Protein AF-A0AAV5XJA7-F1 (afdb_monomer)

Nearest PDB structures (foldseek):
  3ip4-assembly1_C  TM=7.371E-01  e=4.520E-01  Staphylococcus aureus subsp. aureus Mu50
  4wj3-assembly2_I  TM=8.209E-01  e=6.733E-01  Pseudomonas aeruginosa PAO1
  2g5i-assembly1_C  TM=7.323E-01  e=7.690E-01  Staphylococcus aureus
  3a1k-assembly1_A  TM=6.594E-01  e=5.517E-01  Rhodococcus sp. N-771
  3a1i-assembly1_A-2  TM=6.569E-01  e=5.895E-01  Rhodococcus sp. N-771

Secondary structure (DSSP, 8-state):
-PPPPHHHHHHHHHHTT----HHHHHHHHHHHHHHHHHHHHHHTS--TT-PPP------

Structure (mmCIF, N/CA/C/O backbone):
data_AF-A0AAV5XJA7-F1
#
_entry.id   AF-A0AAV5XJA7-F1
#
loop_
_atom_site.group_PDB
_atom_site.id
_atom_site.type_symbol
_atom_site.label_atom_id
_atom_site.label_alt_id
_atom_site.label_comp_id
_atom_site.label_asym_id
_atom_site.label_entity_id
_atom_site.label_seq_id
_atom_site.pdbx_PDB_ins_code
_atom_site.Cartn_x
_atom_site.Cartn_y
_atom_site.Cartn_z
_atom_site.occupancy
_atom_site.B_iso_or_equiv
_atom_site.auth_seq_id
_atom_site.auth_comp_id
_atom_site.auth_asym_id
_atom_site.auth_atom_id
_atom_site.pdbx_PDB_model_num
ATOM 1 N N . MET A 1 1 ? -6.721 -3.193 -13.110 1.00 56.28 1 MET A N 1
ATOM 2 C CA . MET A 1 1 ? -6.819 -3.857 -11.795 1.00 56.28 1 MET A CA 1
ATOM 3 C C . MET A 1 1 ? -7.959 -3.211 -11.016 1.00 56.28 1 MET A C 1
ATOM 5 O O . MET A 1 1 ? -8.219 -2.035 -11.243 1.00 56.28 1 MET A O 1
ATOM 9 N N . GLU A 1 2 ? -8.672 -3.958 -10.174 1.00 66.75 2 GLU A N 1
ATOM 10 C CA . GLU A 1 2 ? -9.760 -3.410 -9.347 1.00 66.75 2 GLU A CA 1
ATOM 11 C C . GLU A 1 2 ? -9.232 -2.350 -8.365 1.00 66.75 2 GLU A C 1
ATOM 13 O O . GLU A 1 2 ? -8.103 -2.452 -7.874 1.00 66.75 2 GLU A O 1
ATOM 18 N N . HIS A 1 3 ? -10.034 -1.320 -8.081 1.00 76.62 3 HIS A N 1
ATOM 19 C CA . HIS A 1 3 ? -9.689 -0.327 -7.066 1.00 76.62 3 HIS A CA 1
ATOM 20 C C . HIS A 1 3 ? -9.603 -0.999 -5.693 1.00 76.62 3 HIS A C 1
ATOM 22 O O . HIS A 1 3 ? -10.516 -1.715 -5.289 1.00 76.62 3 HIS A O 1
ATOM 28 N N . LEU A 1 4 ? -8.518 -0.738 -4.954 1.00 87.88 4 LEU A N 1
ATOM 29 C CA . LEU A 1 4 ? -8.413 -1.195 -3.571 1.00 87.88 4 LEU A CA 1
ATOM 30 C C . LEU A 1 4 ? -9.544 -0.562 -2.755 1.00 87.88 4 LEU A C 1
ATOM 32 O O . LEU A 1 4 ? -9.653 0.666 -2.717 1.00 87.88 4 LEU A O 1
ATOM 36 N N . THR A 1 5 ? -10.360 -1.398 -2.118 1.00 93.25 5 THR A N 1
ATOM 37 C CA . THR A 1 5 ? -11.445 -0.969 -1.234 1.00 93.25 5 THR A CA 1
ATOM 38 C C . THR A 1 5 ? -10.947 -0.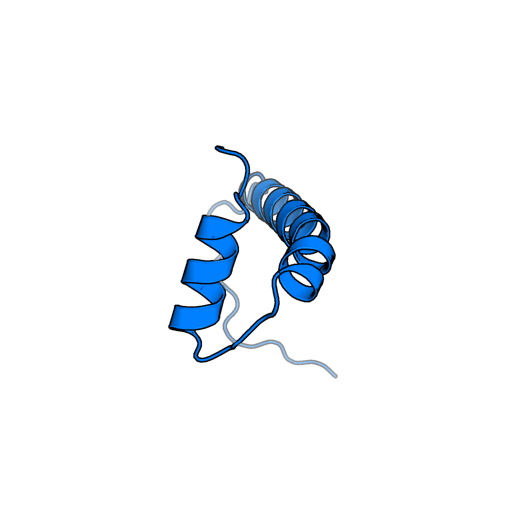811 0.200 1.00 93.25 5 THR A C 1
ATOM 40 O O . THR A 1 5 ? -9.927 -1.383 0.595 1.00 93.25 5 THR A O 1
ATOM 43 N N . ILE A 1 6 ? -11.693 -0.052 1.005 1.00 94.44 6 ILE A N 1
ATOM 44 C CA . ILE A 1 6 ? -11.386 0.127 2.428 1.00 94.44 6 ILE A CA 1
ATOM 45 C C . ILE A 1 6 ? -11.444 -1.203 3.200 1.00 94.44 6 ILE A C 1
ATOM 47 O O . ILE A 1 6 ? -10.611 -1.449 4.067 1.00 94.44 6 ILE A O 1
ATOM 51 N N . ASP A 1 7 ? -12.354 -2.108 2.827 1.00 94.69 7 ASP A N 1
ATOM 52 C CA . ASP A 1 7 ? -12.492 -3.427 3.455 1.00 94.69 7 ASP A CA 1
ATOM 53 C C . ASP A 1 7 ? -11.322 -4.356 3.122 1.00 94.69 7 ASP A C 1
ATOM 55 O O . ASP A 1 7 ? -10.838 -5.089 3.990 1.00 94.69 7 ASP A O 1
ATOM 59 N N . ALA A 1 8 ? -10.817 -4.292 1.886 1.00 94.12 8 ALA A N 1
ATOM 60 C CA . ALA A 1 8 ? -9.609 -5.011 1.498 1.00 94.12 8 ALA A CA 1
ATOM 61 C C . ALA A 1 8 ? -8.396 -4.497 2.287 1.00 94.12 8 ALA A C 1
ATOM 63 O O . ALA A 1 8 ? -7.617 -5.292 2.814 1.00 94.12 8 ALA A O 1
ATOM 64 N N . LEU A 1 9 ? -8.275 -3.174 2.445 1.00 94.81 9 LEU A N 1
ATOM 65 C CA . LEU A 1 9 ? -7.213 -2.569 3.245 1.00 94.81 9 LEU A CA 1
ATOM 66 C C . LEU A 1 9 ? -7.315 -2.953 4.730 1.00 94.81 9 LEU A C 1
ATOM 68 O O . LEU A 1 9 ? -6.307 -3.312 5.336 1.00 94.81 9 LEU A O 1
ATOM 72 N N . ARG A 1 10 ? -8.529 -2.968 5.297 1.00 96.69 10 ARG A N 1
ATOM 73 C CA . ARG A 1 10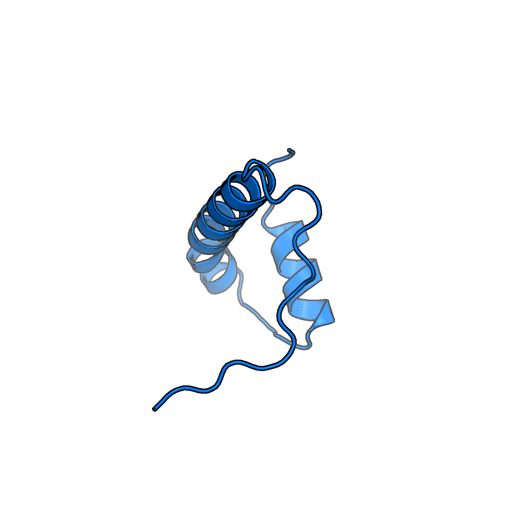 ? -8.778 -3.422 6.675 1.00 96.69 10 ARG A CA 1
ATOM 74 C C . ARG A 1 10 ? -8.386 -4.886 6.864 1.00 96.69 10 ARG A C 1
ATOM 76 O O . ARG A 1 10 ? -7.752 -5.235 7.857 1.00 96.69 10 ARG A O 1
ATOM 83 N N . THR A 1 11 ? -8.737 -5.740 5.904 1.00 95.75 11 THR A N 1
ATOM 84 C CA . THR A 1 11 ? -8.373 -7.165 5.912 1.00 95.75 11 THR A CA 1
ATOM 85 C C . THR A 1 11 ? -6.857 -7.348 5.910 1.00 95.75 11 THR A C 1
ATOM 87 O O . THR A 1 11 ? -6.325 -8.107 6.719 1.00 95.75 11 THR A O 1
ATOM 90 N N . MET A 1 12 ? -6.150 -6.607 5.053 1.00 94.62 12 MET A N 1
ATOM 91 C CA . MET A 1 12 ? -4.688 -6.632 4.987 1.00 94.62 12 MET A CA 1
ATOM 92 C C . MET A 1 12 ? -4.031 -6.144 6.284 1.00 94.62 12 MET A C 1
ATOM 94 O O . MET A 1 12 ? -3.093 -6.779 6.758 1.00 94.62 12 MET A O 1
ATOM 98 N N . ALA A 1 13 ? -4.520 -5.046 6.868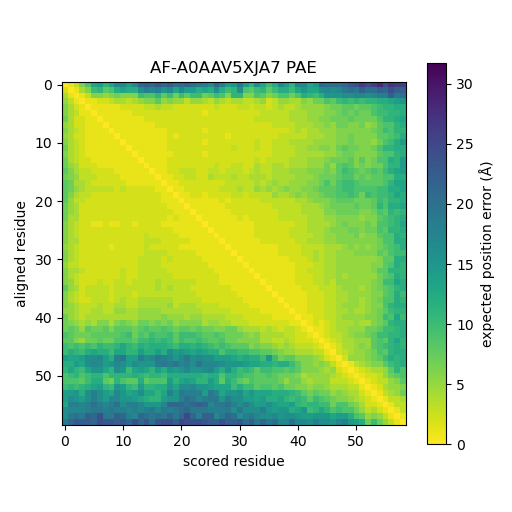 1.00 95.44 13 ALA A N 1
ATOM 99 C CA . ALA A 1 13 ? -3.988 -4.513 8.122 1.00 95.44 13 ALA A CA 1
ATOM 100 C C . ALA A 1 13 ? -4.113 -5.540 9.260 1.00 95.44 13 ALA A C 1
ATOM 102 O O . ALA A 1 13 ? -3.127 -5.850 9.928 1.00 95.44 13 ALA A O 1
ATOM 103 N N . ARG A 1 14 ? -5.2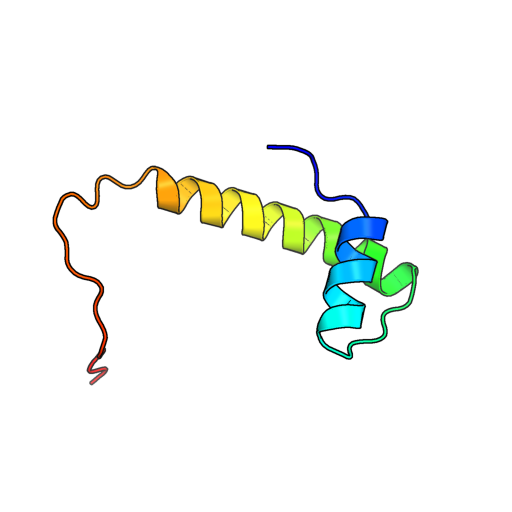91 -6.165 9.396 1.00 96.31 14 ARG A N 1
ATOM 104 C CA . ARG A 1 14 ? -5.537 -7.214 10.398 1.00 96.31 14 ARG A CA 1
ATOM 105 C C . ARG A 1 14 ? -4.652 -8.442 10.211 1.00 96.31 14 ARG A C 1
ATOM 107 O O . ARG A 1 14 ? -4.172 -8.984 11.199 1.00 96.31 14 ARG A O 1
ATOM 114 N N . ALA A 1 15 ? -4.407 -8.867 8.970 1.00 97.12 15 ALA A N 1
ATOM 115 C CA . ALA A 1 15 ? -3.515 -9.993 8.685 1.00 97.12 15 ALA A CA 1
ATOM 116 C C . ALA A 1 15 ? -2.075 -9.749 9.174 1.00 97.12 15 ALA A C 1
ATOM 118 O O . ALA A 1 15 ? -1.377 -10.699 9.510 1.00 97.12 15 ALA A O 1
ATOM 119 N N . GLN A 1 16 ? -1.665 -8.481 9.266 1.00 95.88 16 GLN A N 1
ATOM 120 C CA . GLN A 1 16 ? -0.362 -8.062 9.786 1.00 95.88 16 GLN A CA 1
ATOM 121 C C . GLN A 1 16 ? -0.391 -7.706 11.281 1.00 95.88 16 GLN A C 1
ATOM 123 O O . GLN A 1 16 ? 0.595 -7.192 11.804 1.00 95.88 16 GLN A O 1
ATOM 128 N N . GLY A 1 17 ? -1.509 -7.950 11.974 1.00 97.06 17 GLY A N 1
ATOM 129 C CA . GLY A 1 17 ? -1.680 -7.596 13.385 1.00 97.06 17 GLY A CA 1
ATOM 130 C C . GLY A 1 17 ? -1.785 -6.090 13.642 1.00 97.06 17 GLY A C 1
ATOM 131 O O . GLY A 1 17 ? -1.549 -5.651 14.764 1.00 97.06 17 GLY A O 1
ATOM 132 N N . ILE A 1 18 ? -2.114 -5.295 12.619 1.00 96.75 18 ILE A N 1
ATOM 133 C CA . ILE A 1 18 ? -2.282 -3.845 12.729 1.00 96.75 18 ILE A CA 1
ATOM 134 C C . ILE A 1 18 ? -3.770 -3.536 12.888 1.00 96.75 18 ILE A C 1
ATOM 136 O O . ILE A 1 18 ? -4.583 -3.836 12.008 1.00 96.75 18 ILE A O 1
ATOM 140 N N . GLU A 1 19 ? -4.121 -2.896 13.998 1.00 94.81 19 GLU A N 1
ATOM 141 C CA . GLU A 1 19 ? -5.446 -2.318 14.193 1.00 94.81 19 GLU A CA 1
ATOM 142 C C . GLU A 1 19 ? -5.443 -0.865 13.719 1.00 94.81 19 GLU A C 1
ATOM 144 O O . GLU A 1 19 ? -4.661 -0.047 14.195 1.00 94.81 19 GLU A O 1
ATOM 149 N N . LEU A 1 20 ? -6.309 -0.559 12.754 1.00 94.31 20 LEU A N 1
ATOM 150 C CA . LEU A 1 20 ? -6.511 0.785 12.222 1.00 94.31 20 LEU A CA 1
ATOM 151 C C . LEU A 1 20 ? -7.964 1.185 12.443 1.00 94.31 20 LEU A C 1
ATOM 153 O O . LEU A 1 20 ? -8.870 0.374 12.216 1.00 94.31 20 LEU A O 1
ATOM 157 N N . SER A 1 21 ? -8.180 2.433 12.856 1.00 96.81 21 SER A N 1
ATOM 158 C CA . SER A 1 21 ? -9.519 3.015 12.873 1.00 96.81 21 SER A CA 1
ATOM 159 C C . SER A 1 21 ? -10.021 3.262 11.446 1.00 96.81 21 SER A C 1
ATOM 161 O O . SER A 1 21 ? -9.255 3.239 10.478 1.00 96.81 21 SER A O 1
ATOM 163 N N . ASP A 1 22 ? -11.318 3.524 11.293 1.00 96.19 22 ASP A N 1
ATOM 164 C CA . ASP A 1 22 ? -11.876 3.889 9.985 1.00 96.19 22 ASP A CA 1
ATOM 165 C C . ASP A 1 22 ? -11.308 5.218 9.462 1.00 96.19 22 ASP A C 1
ATOM 167 O O . ASP A 1 22 ? -11.143 5.379 8.252 1.00 96.19 22 ASP A O 1
ATOM 171 N N . GLU A 1 23 ? -10.950 6.138 10.362 1.00 97.19 23 GLU A N 1
ATOM 172 C CA . GLU A 1 23 ? -10.282 7.396 10.021 1.00 97.19 23 GLU A CA 1
ATOM 173 C C . GLU A 1 23 ? -8.864 7.143 9.491 1.00 97.19 23 GLU A C 1
ATOM 175 O O . GLU A 1 23 ? -8.508 7.641 8.420 1.00 97.19 23 GLU A O 1
ATOM 180 N N . ASP A 1 24 ? -8.094 6.283 10.165 1.00 97.19 24 ASP A N 1
ATOM 181 C CA . ASP A 1 24 ? -6.756 5.893 9.709 1.00 97.19 24 ASP A CA 1
ATOM 182 C C . ASP A 1 24 ? -6.822 5.201 8.344 1.00 97.19 24 ASP A C 1
ATOM 184 O O . ASP A 1 24 ? -6.054 5.524 7.436 1.00 97.19 24 ASP A O 1
ATOM 188 N N . LEU A 1 25 ? -7.770 4.273 8.168 1.00 96.88 25 LEU A N 1
ATOM 189 C CA . LEU A 1 25 ? -7.983 3.565 6.906 1.00 96.88 25 LEU A CA 1
ATOM 190 C C . LEU A 1 25 ? -8.329 4.527 5.767 1.00 96.88 25 LEU A C 1
ATOM 192 O O . LEU A 1 25 ? -7.790 4.385 4.668 1.00 96.88 25 LEU A O 1
ATOM 196 N N . ALA A 1 26 ? -9.195 5.511 6.016 1.00 96.12 26 ALA A N 1
ATOM 197 C CA . ALA A 1 26 ? -9.538 6.530 5.031 1.00 96.12 26 ALA A CA 1
ATOM 198 C C . ALA A 1 26 ? -8.324 7.401 4.664 1.00 96.12 26 ALA A C 1
ATOM 200 O O . ALA A 1 26 ? -8.133 7.714 3.487 1.00 96.12 26 ALA A O 1
ATOM 201 N N . ALA A 1 27 ? -7.479 7.738 5.642 1.00 96.00 27 ALA A N 1
ATOM 202 C CA . ALA A 1 27 ? -6.266 8.520 5.426 1.00 96.00 27 ALA A CA 1
ATOM 203 C C . ALA A 1 27 ? -5.199 7.752 4.625 1.00 96.00 27 ALA A C 1
ATOM 205 O O . ALA A 1 27 ? -4.560 8.320 3.735 1.00 96.00 27 ALA A O 1
ATOM 206 N N . VAL A 1 28 ? -5.012 6.454 4.893 1.00 95.12 28 VAL A N 1
ATOM 207 C CA . VAL A 1 28 ? -3.965 5.652 4.235 1.00 95.12 28 VAL A CA 1
ATOM 208 C C . VAL A 1 28 ? -4.385 5.071 2.884 1.00 95.12 28 VAL A C 1
ATOM 210 O O . VAL A 1 28 ? -3.527 4.844 2.028 1.00 95.12 28 VAL A O 1
ATOM 213 N N . LEU A 1 29 ? -5.683 4.866 2.637 1.00 94.88 29 LEU A N 1
ATOM 214 C CA . LEU A 1 29 ? -6.196 4.312 1.382 1.00 94.88 29 LEU A CA 1
ATOM 215 C C . LEU A 1 29 ? -5.659 5.009 0.113 1.00 94.88 29 LEU A C 1
ATOM 217 O O . LEU A 1 29 ? -5.147 4.299 -0.761 1.00 94.88 29 LEU A O 1
ATOM 221 N N . PRO A 1 30 ? -5.710 6.350 -0.026 1.00 94.62 30 PRO A N 1
ATOM 222 C CA . PRO A 1 30 ? -5.190 7.016 -1.220 1.00 94.62 30 PRO A CA 1
ATOM 223 C C . PRO A 1 30 ? -3.677 6.821 -1.390 1.00 94.62 30 PRO A C 1
ATOM 225 O O . PRO A 1 30 ? -3.208 6.652 -2.517 1.00 94.62 30 PRO A O 1
ATOM 228 N N . LEU A 1 31 ? -2.912 6.772 -0.293 1.00 94.56 31 LEU A N 1
ATOM 229 C CA . LEU A 1 31 ? -1.463 6.542 -0.330 1.00 94.56 31 LEU A CA 1
ATOM 230 C C . LEU A 1 31 ? -1.140 5.134 -0.838 1.00 94.56 31 LEU A C 1
ATOM 232 O O . LEU A 1 31 ? -0.310 4.966 -1.734 1.00 94.56 31 LEU A O 1
ATOM 236 N N . VAL A 1 32 ? -1.845 4.122 -0.327 1.00 93.81 32 VAL A N 1
ATOM 237 C CA . VAL A 1 32 ? -1.678 2.732 -0.769 1.00 93.81 32 VAL A CA 1
ATOM 238 C C . VAL A 1 32 ? -2.074 2.581 -2.238 1.00 93.81 32 VAL A C 1
ATOM 240 O O . VAL A 1 32 ? -1.379 1.910 -2.999 1.00 93.81 32 VAL A O 1
ATOM 243 N N . GLN A 1 33 ? -3.150 3.237 -2.677 1.00 93.44 33 GLN A N 1
ATOM 244 C CA . GLN A 1 33 ? -3.555 3.228 -4.084 1.00 93.44 33 GLN A CA 1
ATOM 245 C C . GLN A 1 33 ? -2.495 3.859 -5.001 1.00 93.44 33 GLN A C 1
ATOM 247 O O . GLN A 1 33 ? -2.224 3.320 -6.074 1.00 93.44 33 GLN A O 1
ATOM 252 N N . VAL A 1 34 ? -1.860 4.962 -4.586 1.00 93.25 34 VAL A N 1
ATOM 253 C CA . VAL A 1 34 ? -0.727 5.555 -5.319 1.00 93.25 34 VAL A CA 1
ATOM 254 C C . VAL A 1 34 ? 0.443 4.576 -5.385 1.00 93.25 34 VAL A C 1
ATOM 256 O O . VAL A 1 34 ? 0.935 4.307 -6.479 1.00 93.25 34 VAL A O 1
ATOM 259 N N . GLY A 1 35 ? 0.846 4.000 -4.250 1.00 92.50 35 GLY A N 1
ATOM 260 C CA . GLY A 1 35 ? 1.938 3.027 -4.196 1.00 92.50 35 GLY A CA 1
ATOM 261 C C . GLY A 1 35 ? 1.696 1.824 -5.109 1.00 92.50 35 GLY A C 1
ATOM 262 O O . GLY A 1 35 ? 2.591 1.417 -5.842 1.00 92.50 35 GLY A O 1
ATOM 263 N N . ARG A 1 36 ? 0.462 1.303 -5.153 1.00 91.12 36 ARG A N 1
ATOM 264 C CA . ARG A 1 36 ? 0.086 0.212 -6.066 1.00 91.12 36 ARG A CA 1
ATOM 265 C C . ARG A 1 36 ? 0.238 0.598 -7.533 1.00 91.12 36 ARG A C 1
ATOM 267 O O . ARG A 1 36 ? 0.834 -0.171 -8.277 1.00 91.12 36 ARG A O 1
ATOM 274 N N . ARG A 1 37 ? -0.228 1.785 -7.935 1.00 90.62 37 ARG A N 1
ATOM 275 C CA . ARG A 1 37 ? -0.043 2.277 -9.313 1.00 90.62 37 ARG A CA 1
ATOM 276 C C . ARG A 1 37 ? 1.434 2.435 -9.680 1.00 90.62 37 ARG A C 1
ATOM 278 O O . ARG A 1 37 ? 1.818 2.147 -10.807 1.00 90.62 37 ARG A O 1
ATOM 285 N N . LEU A 1 38 ? 2.268 2.878 -8.738 1.00 90.94 38 LEU A N 1
ATOM 286 C CA . LEU A 1 38 ? 3.715 2.970 -8.953 1.00 90.94 38 LEU A CA 1
ATOM 287 C C . LEU A 1 38 ? 4.359 1.584 -9.072 1.00 90.94 38 LEU A C 1
ATOM 289 O O . LEU A 1 38 ? 5.200 1.377 -9.932 1.00 90.94 38 LEU A O 1
ATOM 293 N N . MET A 1 39 ? 3.948 0.606 -8.265 1.00 90.56 39 MET A N 1
ATOM 294 C CA . MET A 1 39 ? 4.439 -0.769 -8.412 1.00 90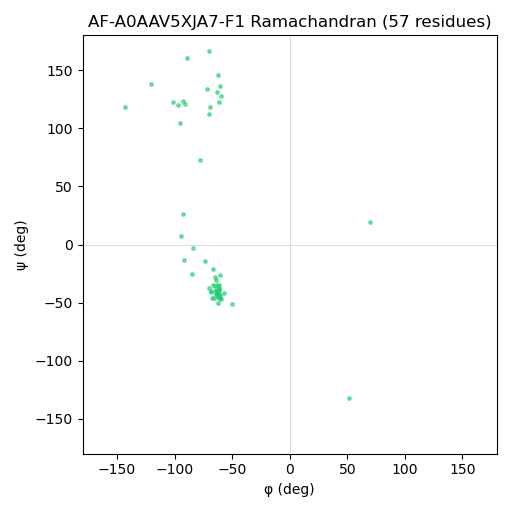.56 39 MET A CA 1
ATOM 295 C C . MET A 1 39 ? 4.005 -1.400 -9.742 1.00 90.56 39 MET A C 1
ATOM 297 O O . MET A 1 39 ? 4.780 -2.132 -10.351 1.00 90.56 39 MET A O 1
ATOM 301 N N . GLU A 1 40 ? 2.805 -1.088 -10.237 1.00 88.75 40 GLU A N 1
ATOM 302 C CA . GLU A 1 40 ? 2.376 -1.515 -11.574 1.00 88.75 40 GLU A CA 1
ATOM 303 C C . GLU A 1 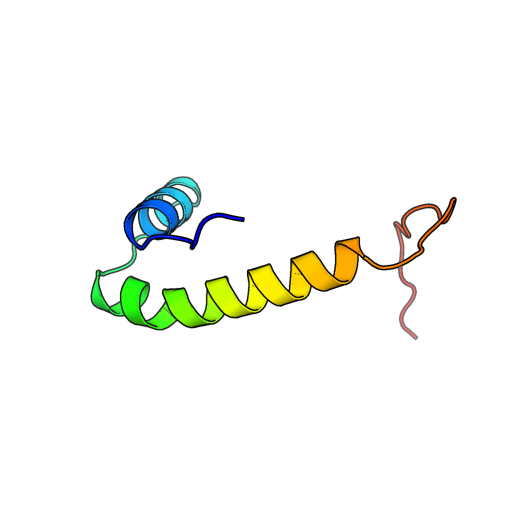40 ? 3.283 -0.943 -12.669 1.00 88.75 40 GLU A C 1
ATOM 305 O O . GLU A 1 40 ? 3.637 -1.669 -13.597 1.00 88.75 40 GLU A O 1
ATOM 310 N N . SER A 1 41 ? 3.728 0.313 -12.561 1.00 88.19 41 SER A N 1
ATOM 311 C CA . SER A 1 41 ? 4.641 0.873 -13.565 1.00 88.19 41 SER A CA 1
ATOM 312 C C . SER A 1 41 ? 5.998 0.161 -13.589 1.00 88.19 41 SER A C 1
ATOM 314 O O . SER A 1 41 ? 6.602 0.058 -14.655 1.00 88.19 41 SER A O 1
ATOM 316 N N . LEU A 1 42 ? 6.441 -0.411 -12.462 1.00 87.12 42 LEU A N 1
ATOM 317 C CA . LEU A 1 42 ? 7.651 -1.237 -12.410 1.00 87.12 42 LEU A CA 1
ATOM 318 C C . LEU A 1 42 ? 7.496 -2.545 -13.193 1.00 87.12 42 LEU A C 1
ATOM 320 O O . LEU A 1 42 ? 8.453 -2.995 -13.815 1.00 87.12 42 LEU A O 1
ATOM 324 N N . SER A 1 43 ? 6.299 -3.140 -13.210 1.00 81.88 43 SER A N 1
ATOM 325 C CA . SER A 1 43 ? 6.043 -4.375 -13.971 1.00 81.88 43 SER A CA 1
ATOM 326 C C . SER A 1 43 ? 6.133 -4.185 -15.488 1.00 81.88 43 SER A C 1
ATOM 328 O O . SER A 1 43 ? 6.360 -5.145 -16.218 1.00 81.88 43 SER A O 1
ATOM 330 N N . ALA A 1 44 ? 5.995 -2.945 -15.963 1.00 84.06 44 ALA A N 1
ATOM 331 C CA . ALA A 1 44 ? 6.147 -2.595 -17.370 1.00 84.06 44 ALA A CA 1
ATOM 332 C C . ALA A 1 44 ? 7.614 -2.368 -17.784 1.00 84.06 44 ALA A C 1
ATOM 334 O O . ALA A 1 44 ? 7.882 -2.097 -18.957 1.00 84.06 44 ALA A O 1
ATOM 335 N N . LEU A 1 45 ? 8.569 -2.444 -16.850 1.00 85.38 45 LEU A N 1
ATOM 336 C CA . LEU A 1 45 ? 9.980 -2.262 -17.169 1.00 85.38 45 LEU A CA 1
ATOM 337 C C . LEU A 1 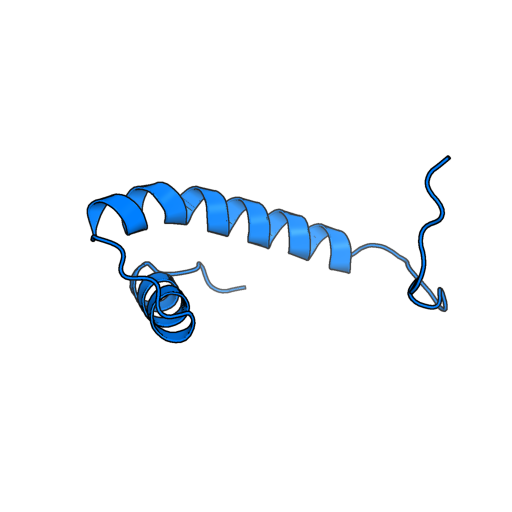45 ? 10.510 -3.473 -17.958 1.00 85.38 45 LEU A C 1
ATOM 339 O O . LEU A 1 45 ? 10.270 -4.615 -17.560 1.00 85.38 45 LEU A O 1
ATOM 343 N N . PRO A 1 46 ? 11.260 -3.259 -19.055 1.00 84.00 46 PRO A N 1
ATOM 344 C CA . PRO A 1 46 ? 11.807 -4.338 -19.870 1.00 84.00 46 PRO A CA 1
ATOM 345 C C . PRO A 1 46 ? 13.048 -4.932 -19.192 1.00 84.00 46 PRO A C 1
ATOM 347 O O . PRO A 1 46 ? 14.178 -4.688 -19.607 1.00 84.00 46 PRO A O 1
ATOM 350 N N . LEU A 1 47 ? 12.833 -5.688 -18.115 1.00 83.19 47 LEU A N 1
ATOM 351 C CA . LEU A 1 47 ? 13.910 -6.287 -17.325 1.00 83.19 47 LEU A CA 1
ATOM 352 C C . LEU A 1 47 ? 14.576 -7.484 -18.026 1.00 83.19 47 LEU A C 1
ATOM 354 O O . LEU A 1 47 ? 15.671 -7.859 -17.634 1.00 83.19 47 LEU A O 1
ATOM 358 N N . GLY A 1 48 ? 13.976 -8.047 -19.083 1.00 81.38 48 GLY A N 1
ATOM 359 C CA . GLY A 1 48 ? 14.565 -9.157 -19.847 1.00 81.38 48 GLY A CA 1
ATOM 360 C C . GLY A 1 48 ? 14.997 -10.318 -18.942 1.00 81.38 48 GLY A C 1
ATOM 361 O O . GLY A 1 48 ? 14.251 -10.700 -18.044 1.00 81.38 48 GLY A O 1
ATOM 362 N N . ASP A 1 49 ? 16.218 -10.817 -19.146 1.00 83.44 49 ASP A N 1
ATOM 363 C CA . ASP A 1 49 ? 16.835 -11.885 -18.342 1.00 83.44 49 ASP A CA 1
ATOM 364 C C . ASP A 1 49 ? 17.692 -11.339 -17.178 1.00 83.44 49 ASP A C 1
ATOM 366 O O . ASP A 1 49 ? 18.667 -11.962 -16.755 1.00 83.44 49 ASP A O 1
ATOM 370 N N . VAL A 1 50 ? 17.394 -10.133 -16.679 1.00 85.00 50 VAL A N 1
ATOM 371 C CA . VAL A 1 50 ? 18.133 -9.559 -15.546 1.00 85.00 50 VAL A CA 1
ATOM 372 C C . VAL A 1 50 ? 17.801 -10.333 -14.271 1.00 85.00 50 VAL A C 1
ATOM 374 O O . VAL A 1 50 ? 16.694 -10.248 -13.738 1.00 85.00 50 VAL A O 1
ATOM 377 N N . GLU A 1 51 ? 18.797 -11.050 -13.755 1.00 82.88 51 GLU A N 1
ATOM 378 C CA . GLU A 1 51 ? 18.728 -11.719 -12.457 1.00 82.88 51 GLU A CA 1
ATOM 379 C C . GLU A 1 51 ? 18.493 -10.709 -11.314 1.00 82.88 51 GLU A C 1
ATOM 381 O O . GLU A 1 51 ? 19.149 -9.657 -11.269 1.00 82.88 51 GLU A O 1
ATOM 386 N N . PRO A 1 52 ? 17.597 -11.006 -10.352 1.00 85.12 52 PRO A N 1
ATOM 387 C CA . PRO A 1 52 ? 17.376 -10.148 -9.196 1.00 85.12 52 PRO A CA 1
ATOM 388 C C . PRO A 1 52 ? 18.649 -9.970 -8.362 1.00 85.12 52 PRO A C 1
ATOM 390 O O . PRO A 1 52 ? 19.277 -10.932 -7.917 1.00 85.12 52 PRO A O 1
ATOM 393 N N . CYS A 1 53 ? 19.010 -8.719 -8.083 1.00 84.94 53 CYS A N 1
ATOM 394 C CA . CYS A 1 53 ? 20.133 -8.421 -7.204 1.00 84.94 53 CYS A CA 1
ATOM 395 C C . CYS A 1 53 ? 19.795 -8.798 -5.751 1.00 84.94 53 CYS A C 1
ATOM 397 O O . CYS A 1 53 ? 18.884 -8.226 -5.151 1.00 84.94 53 CYS A O 1
ATOM 399 N N . SER A 1 54 ? 20.549 -9.732 -5.169 1.00 85.56 54 SER A N 1
ATOM 400 C CA . SER A 1 54 ? 20.385 -10.168 -3.775 1.00 85.56 54 SER A CA 1
ATOM 401 C C . SER A 1 54 ? 21.260 -9.397 -2.777 1.00 85.56 54 SER A C 1
ATOM 403 O O . SER A 1 54 ? 21.032 -9.489 -1.571 1.00 85.56 54 SER A O 1
ATOM 405 N N . GLN A 1 55 ? 22.254 -8.632 -3.249 1.00 86.81 55 GLN A N 1
ATOM 406 C CA . GLN A 1 55 ? 23.186 -7.875 -2.407 1.00 86.81 55 GLN A CA 1
ATOM 407 C C . GLN A 1 55 ? 23.546 -6.526 -3.034 1.00 86.81 55 GLN A C 1
ATOM 409 O O . GLN A 1 55 ? 24.185 -6.463 -4.081 1.00 86.81 55 GLN A O 1
ATOM 414 N N . PHE A 1 56 ? 23.218 -5.437 -2.340 1.00 75.94 56 PHE A N 1
ATOM 415 C CA . PHE A 1 56 ? 23.655 -4.091 -2.702 1.00 75.94 56 PHE A CA 1
ATOM 416 C C . PHE A 1 56 ? 24.823 -3.681 -1.805 1.00 75.94 56 PHE A C 1
ATOM 418 O O . PHE A 1 56 ? 24.695 -3.669 -0.582 1.00 75.94 56 PHE A O 1
ATOM 425 N N . ARG A 1 57 ? 25.973 -3.343 -2.397 1.00 77.38 57 ARG A N 1
ATOM 426 C CA . ARG A 1 57 ? 27.106 -2.772 -1.658 1.00 77.38 57 ARG A CA 1
ATOM 427 C C . ARG A 1 57 ? 27.026 -1.249 -1.774 1.00 77.38 57 ARG A C 1
ATOM 429 O O . ARG A 1 57 ? 27.295 -0.704 -2.839 1.00 77.38 57 ARG A O 1
ATOM 436 N N . ILE A 1 58 ? 26.596 -0.593 -0.699 1.00 81.19 58 ILE A N 1
ATOM 437 C CA . ILE A 1 58 ? 26.550 0.871 -0.591 1.00 81.19 58 ILE A CA 1
ATOM 438 C C . ILE A 1 58 ? 27.870 1.307 0.060 1.00 81.19 58 ILE A C 1
ATOM 440 O O . ILE A 1 58 ? 28.219 0.771 1.113 1.00 8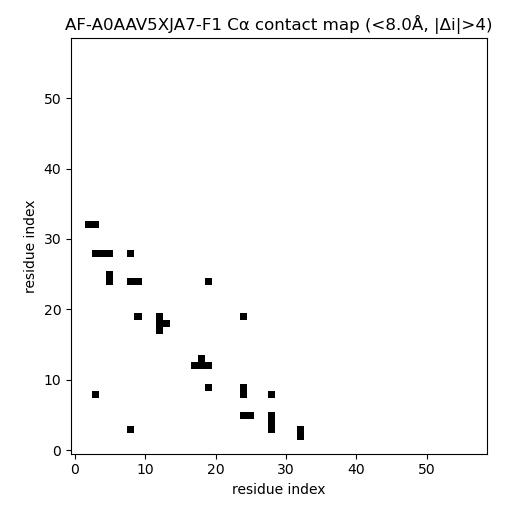1.19 58 ILE A O 1
ATOM 444 N N . PHE A 1 59 ? 28.623 2.184 -0.609 1.00 65.00 59 PHE A N 1
ATOM 445 C CA . PHE A 1 59 ? 29.906 2.725 -0.139 1.00 65.00 59 PHE A CA 1
ATOM 446 C C . PHE A 1 59 ? 29.706 4.026 0.633 1.00 65.00 59 PHE A C 1
ATOM 448 O O . PHE A 1 59 ? 28.797 4.794 0.238 1.00 65.00 59 PHE A O 1
#

Foldseek 3Di:
DDQDDLVNVCVVCVVVVHDDDSVRSVVCSVVVRVVVVVVVVVVVDCCDPPDDDPDDDDD

Solvent-accessible surface area (backbone atoms only — not comparable to full-atom values): 3926 Å² total; per-residue (Å²): 130,84,79,87,47,70,65,58,51,50,52,55,34,48,76,72,74,4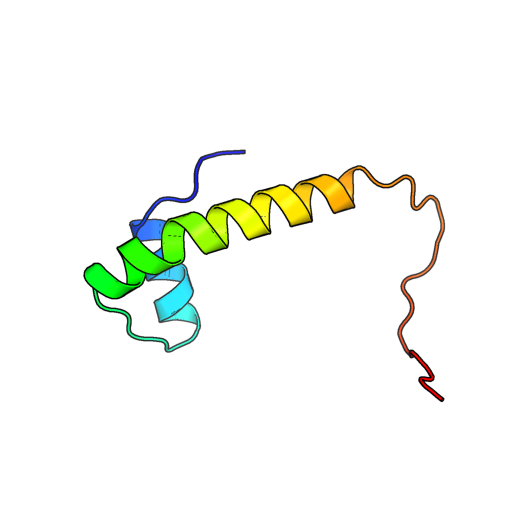3,90,70,53,74,66,54,46,62,66,44,46,64,56,53,54,51,52,49,56,53,55,54,56,57,72,71,53,90,58,82,89,65,75,83,83,89,76,85,88,84,131

pLDDT: mean 89.2, std 8.54, range [56.28, 97.19]

Mean predicted aligned error: 6.21 Å

Radius of gyration: 16.01 Å; Cα contacts (8 Å, |Δi|>4): 17; chains: 1; bounding box: 42×20×34 Å

Sequence (59 aa):
MEHLTIDALRTMARAQGIELSDEDLAAVLPLVQVGRRLMESLSALPLGDVEPCSQFRIF